Protein AF-B9V5F6-F1 (afdb_monomer)

Foldseek 3Di:
DPPPLPQAVVLCVVLVVLCCVLAVVFWDDKDWDDQSVPVHDDQQDETEIETEGQDADDPVSQVSSQVVLVVQADHRPPDPRHHWYWYWYAYPVQPVVHDPPRDTSHIDTPPPD

Nearest PDB structures (foldseek):
  7uy4-assembly2_B  TM=9.824E-01  e=3.460E-13  Escherichia coli
  5lpa-assembly1_A  TM=9.634E-01  e=4.809E-11  Salmonella enterica subsp. enterica serovar Typhimurium
  5luh-assembly1_A  TM=9.417E-01  e=3.697E-11  Salmonella enterica subsp. enterica serovar Typhimurium
  5g4a-assembly2_B  TM=9.675E-01  e=1.208E-10  Salmonella enterica
  6xxq-assembly2_B  TM=9.419E-01  e=1.473E-07  Enterococcus faecalis

Secondary structure (DSSP, 8-state):
--SSSHHHHHHHHHHHHHHHHHHTTTEEEEEEEGGGTTT---TT--EEEEEEESSPPPHHHHHHHHHHHHTS---TTT-SS---EEEEEEEHHHHSS--SSPPPSEEE-TT--

pLDDT: mean 87.76, std 14.42, range [36.09, 98.31]

InterPro domains:
  IPR041633 Polymerase beta, nucleotidyltransferase [PF18765] (26-76)
  IPR043519 Nucleotidyltransferase superfamily [G3DSA:3.30.460.10] (5-102)
  IPR043519 Nucleotidyltransferase superfamily [SSF81301] (15-102)

Structure (mmCIF, N/CA/C/O backbone):
data_AF-B9V5F6-F1
#
_entry.id   AF-B9V5F6-F1
#
loop_
_atom_site.group_PDB
_atom_site.id
_atom_site.type_symbol
_atom_site.label_atom_id
_atom_site.label_alt_id
_atom_site.label_comp_id
_atom_site.label_asym_id
_atom_site.label_entity_id
_atom_site.label_seq_id
_atom_site.pdbx_PDB_ins_code
_atom_site.Cartn_x
_atom_site.Cartn_y
_atom_site.Cartn_z
_atom_site.occupancy
_atom_site.B_iso_or_equiv
_atom_site.auth_seq_id
_atom_site.auth_comp_id
_atom_site.auth_asym_id
_atom_site.auth_atom_id
_atom_site.pdbx_PDB_model_num
ATOM 1 N N . MET A 1 1 ? -0.534 -14.773 -23.521 1.00 36.44 1 MET A N 1
ATOM 2 C CA . MET A 1 1 ? -0.099 -13.382 -23.250 1.00 36.44 1 MET A CA 1
ATOM 3 C C . MET A 1 1 ? 0.085 -13.148 -21.739 1.00 36.44 1 MET A C 1
ATOM 5 O O . MET A 1 1 ? -0.483 -12.215 -21.201 1.00 36.44 1 MET A O 1
ATOM 9 N N . SER A 1 2 ? 0.861 -13.990 -21.035 1.00 38.34 2 SER A N 1
ATOM 10 C CA . SER A 1 2 ? 0.852 -14.052 -19.551 1.00 38.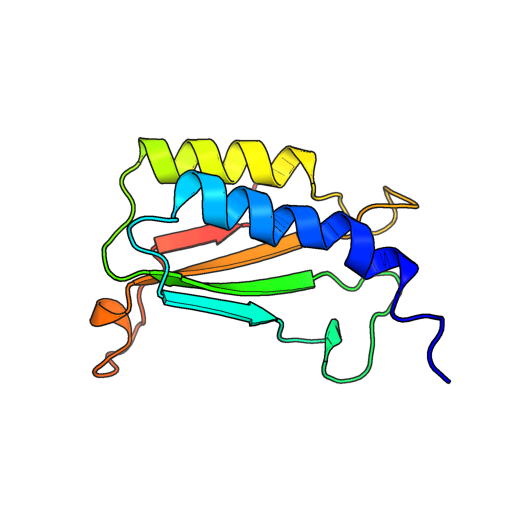34 2 SER A CA 1
ATOM 11 C C . SER A 1 2 ? 2.213 -13.812 -18.877 1.00 38.34 2 SER A C 1
ATOM 13 O O . SER A 1 2 ? 2.298 -13.861 -17.655 1.00 38.34 2 SER A O 1
ATOM 15 N N . ASN A 1 3 ? 3.290 -13.562 -19.630 1.00 36.09 3 ASN A N 1
ATOM 16 C CA . ASN A 1 3 ? 4.647 -13.609 -19.062 1.00 36.09 3 ASN A CA 1
ATOM 17 C C . ASN A 1 3 ? 5.220 -12.259 -18.609 1.00 36.09 3 ASN A C 1
ATOM 19 O O . ASN A 1 3 ? 6.179 -12.250 -17.847 1.00 36.09 3 ASN A O 1
ATOM 23 N N . SER A 1 4 ? 4.654 -11.126 -19.027 1.00 44.00 4 SER A N 1
ATOM 24 C CA . SER A 1 4 ? 5.181 -9.788 -18.700 1.00 44.00 4 SER A CA 1
ATOM 25 C C . SER A 1 4 ? 4.661 -9.216 -17.376 1.00 44.00 4 SER A C 1
ATOM 27 O O . SER A 1 4 ? 5.266 -8.298 -16.832 1.00 44.00 4 SER A O 1
ATOM 29 N N . ILE A 1 5 ? 3.585 -9.784 -16.822 1.00 49.47 5 ILE A N 1
ATOM 30 C CA . ILE A 1 5 ? 3.043 -9.409 -15.505 1.00 49.47 5 ILE A CA 1
ATOM 31 C C . ILE A 1 5 ? 3.950 -9.936 -14.371 1.00 49.47 5 ILE A C 1
ATOM 33 O O . ILE A 1 5 ? 4.018 -9.358 -13.291 1.00 49.47 5 ILE A O 1
ATOM 37 N N . HIS A 1 6 ? 4.701 -11.017 -14.607 1.00 52.84 6 HIS A N 1
ATOM 38 C CA . HIS A 1 6 ? 5.265 -11.824 -13.523 1.00 52.84 6 HIS A CA 1
ATOM 39 C C . HIS A 1 6 ? 6.586 -11.334 -12.915 1.00 52.84 6 HIS A C 1
ATOM 41 O O . HIS A 1 6 ? 6.812 -11.586 -11.732 1.00 52.84 6 HIS A O 1
ATOM 47 N N . THR A 1 7 ? 7.467 -10.656 -13.652 1.00 51.94 7 THR A N 1
ATOM 48 C CA . THR A 1 7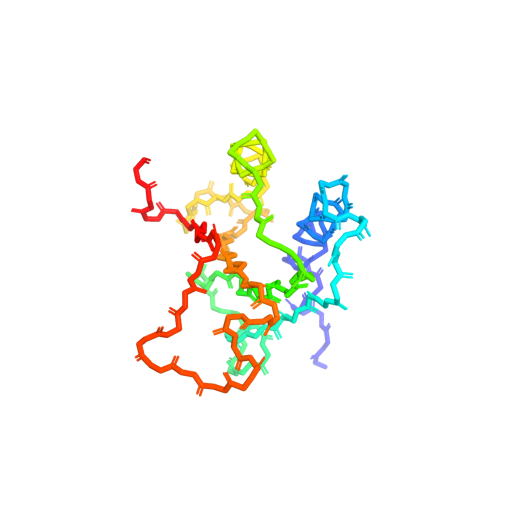 ? 8.820 -10.336 -13.147 1.00 51.94 7 THR A CA 1
ATOM 49 C C . THR A 1 7 ? 8.886 -9.072 -12.293 1.00 51.94 7 THR A C 1
ATOM 51 O O . THR A 1 7 ? 9.650 -9.049 -11.335 1.00 51.94 7 THR A O 1
ATOM 54 N N . GLY A 1 8 ? 8.061 -8.055 -12.571 1.00 53.81 8 GLY A N 1
ATOM 55 C CA . GLY A 1 8 ? 7.991 -6.841 -11.741 1.00 53.81 8 GLY A CA 1
ATOM 56 C C . GLY A 1 8 ? 7.189 -7.039 -10.449 1.00 53.81 8 GLY A C 1
ATOM 57 O O . GLY A 1 8 ? 7.630 -6.645 -9.374 1.00 53.81 8 GLY A O 1
ATOM 58 N N . LEU A 1 9 ? 6.041 -7.727 -10.526 1.00 59.66 9 LEU A N 1
ATOM 59 C CA . LEU A 1 9 ? 5.173 -7.943 -9.360 1.00 59.66 9 LEU A CA 1
ATOM 60 C C . LEU A 1 9 ? 5.797 -8.844 -8.290 1.00 59.66 9 LEU A C 1
ATOM 62 O O . LEU A 1 9 ? 5.518 -8.673 -7.106 1.00 59.66 9 LEU A O 1
ATOM 66 N N . SER A 1 10 ? 6.619 -9.823 -8.676 1.00 61.97 10 SER A N 1
ATOM 67 C CA . SER A 1 10 ? 7.044 -10.884 -7.756 1.00 61.97 10 SER A CA 1
ATOM 68 C C . SER A 1 10 ? 7.952 -10.399 -6.622 1.00 61.97 10 SER A C 1
ATOM 70 O O . SER A 1 10 ? 7.907 -10.988 -5.543 1.00 61.97 10 SER A O 1
ATOM 72 N N . ARG A 1 11 ? 8.705 -9.301 -6.797 1.00 60.00 11 ARG A N 1
ATOM 73 C CA . ARG A 1 11 ? 9.436 -8.663 -5.686 1.00 60.00 11 ARG A CA 1
ATOM 74 C C . ARG A 1 11 ? 8.615 -7.626 -4.928 1.00 60.00 11 ARG A C 1
ATOM 76 O O . ARG A 1 11 ? 8.749 -7.572 -3.716 1.00 60.00 11 ARG A O 1
ATOM 83 N N . GLN A 1 12 ? 7.695 -6.898 -5.558 1.00 65.00 12 GLN A N 1
ATOM 84 C CA . GLN A 1 12 ? 6.784 -6.003 -4.823 1.00 65.00 12 GLN A CA 1
ATOM 85 C C . GLN A 1 12 ? 5.678 -6.740 -4.049 1.00 65.00 12 GLN A C 1
ATOM 87 O O . GLN A 1 12 ? 5.046 -6.148 -3.178 1.00 65.00 12 GLN A O 1
ATOM 92 N N . LEU A 1 13 ? 5.534 -8.063 -4.208 1.00 71.25 13 LEU A N 1
ATOM 93 C CA . LEU A 1 13 ? 4.877 -8.903 -3.194 1.00 71.25 13 LEU A CA 1
ATOM 94 C C . LEU A 1 13 ? 5.515 -8.752 -1.800 1.00 71.25 13 LEU A C 1
ATOM 96 O O . LEU A 1 13 ? 4.823 -8.949 -0.804 1.00 71.25 13 LEU A O 1
ATOM 100 N N . GLN A 1 14 ? 6.784 -8.336 -1.703 1.00 83.50 14 GLN A N 1
ATOM 101 C CA . GLN A 1 14 ? 7.404 -7.984 -0.424 1.00 83.50 14 GLN A CA 1
ATOM 102 C C . GLN A 1 14 ? 6.676 -6.829 0.271 1.00 83.50 14 GLN A C 1
ATOM 104 O O . GLN A 1 14 ? 6.612 -6.829 1.497 1.00 83.50 14 GLN A O 1
ATOM 109 N N . ALA A 1 15 ? 6.051 -5.899 -0.465 1.00 91.56 15 ALA A N 1
ATOM 110 C CA . ALA A 1 15 ? 5.264 -4.818 0.131 1.00 91.56 15 ALA A CA 1
ATOM 111 C C . ALA A 1 15 ? 4.099 -5.367 0.955 1.00 91.56 15 ALA A C 1
ATOM 113 O O . ALA A 1 15 ? 3.872 -4.920 2.076 1.00 91.56 15 ALA A O 1
ATOM 114 N N . ARG A 1 16 ? 3.423 -6.413 0.464 1.00 93.25 16 ARG A N 1
ATOM 115 C CA . ARG A 1 16 ? 2.390 -7.125 1.230 1.00 93.25 16 ARG A CA 1
ATOM 116 C C . ARG A 1 16 ? 2.952 -7.680 2.537 1.00 93.25 16 ARG A C 1
ATOM 118 O O . ARG A 1 16 ? 2.281 -7.611 3.563 1.00 93.25 16 ARG A O 1
ATOM 125 N N . ASP A 1 17 ? 4.151 -8.250 2.504 1.00 93.75 17 ASP A N 1
ATOM 126 C CA . ASP A 1 17 ? 4.764 -8.868 3.679 1.00 93.75 17 ASP A CA 1
ATOM 127 C C . ASP A 1 17 ? 5.252 -7.810 4.685 1.00 93.75 17 ASP A C 1
ATOM 129 O O . ASP A 1 17 ? 5.072 -7.998 5.887 1.00 93.75 17 ASP A O 1
ATOM 133 N N . VAL A 1 18 ? 5.768 -6.666 4.214 1.00 95.69 18 VAL A N 1
ATOM 134 C CA . VAL A 1 18 ? 6.053 -5.482 5.046 1.00 95.69 18 VAL A CA 1
ATOM 135 C C . VAL A 1 18 ? 4.771 -4.962 5.700 1.00 95.69 18 VAL A C 1
ATOM 137 O O . VAL A 1 18 ? 4.718 -4.834 6.921 1.00 95.69 18 VAL A O 1
ATOM 140 N N . ILE A 1 19 ? 3.710 -4.741 4.917 1.00 96.88 19 ILE A N 1
ATOM 141 C CA . ILE A 1 19 ? 2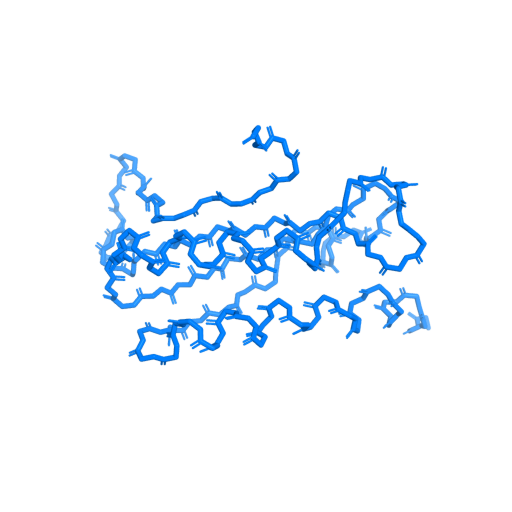.407 -4.280 5.418 1.00 96.88 19 ILE A CA 1
ATOM 142 C C . ILE A 1 19 ? 1.883 -5.235 6.492 1.00 96.88 19 ILE A C 1
ATOM 144 O O . ILE A 1 19 ? 1.503 -4.800 7.574 1.00 96.88 19 ILE A O 1
ATOM 148 N N . LYS A 1 20 ? 1.895 -6.546 6.228 1.00 96.00 20 LYS A N 1
ATOM 149 C CA . LYS A 1 20 ? 1.441 -7.551 7.195 1.00 96.00 20 LYS A CA 1
ATOM 150 C C . LYS A 1 20 ? 2.286 -7.553 8.463 1.00 96.00 20 LYS A C 1
ATOM 152 O O . LYS A 1 20 ? 1.719 -7.649 9.541 1.00 96.00 20 LYS A O 1
ATOM 157 N N . ARG A 1 21 ? 3.611 -7.432 8.359 1.00 96.19 21 ARG A N 1
ATOM 158 C CA . ARG A 1 21 ? 4.503 -7.418 9.528 1.00 96.19 21 ARG A CA 1
ATOM 159 C C . ARG A 1 21 ? 4.152 -6.297 10.503 1.00 96.19 21 ARG A C 1
ATOM 161 O O . ARG A 1 21 ? 4.123 -6.541 11.703 1.00 96.19 21 ARG A O 1
ATOM 168 N N . HIS A 1 22 ? 3.877 -5.102 9.986 1.00 97.00 22 HIS A N 1
ATOM 169 C CA . HIS A 1 22 ? 3.599 -3.923 10.813 1.00 97.00 22 HIS A CA 1
ATOM 170 C C . HIS A 1 22 ? 2.129 -3.787 11.206 1.00 97.00 22 HIS A C 1
ATOM 172 O O . HIS A 1 22 ? 1.833 -3.271 12.277 1.00 97.00 22 HIS A O 1
ATOM 178 N N . LEU A 1 23 ? 1.201 -4.240 10.357 1.00 97.12 23 LEU A N 1
ATOM 179 C CA . LEU A 1 23 ? -0.230 -3.947 10.499 1.00 97.12 23 LEU A CA 1
ATOM 180 C C . LEU A 1 23 ? -1.101 -5.183 10.752 1.00 97.12 23 LEU A C 1
ATOM 182 O O . LEU A 1 23 ? -2.319 -5.050 10.760 1.00 97.12 23 LEU A O 1
ATOM 186 N N . ALA A 1 24 ? -0.537 -6.381 10.956 1.00 93.50 24 ALA A N 1
ATOM 187 C CA . ALA A 1 24 ? -1.301 -7.636 11.059 1.00 93.50 24 ALA A CA 1
ATOM 188 C C . ALA A 1 24 ? -2.520 -7.572 11.995 1.00 93.50 24 ALA A C 1
ATOM 190 O O . ALA A 1 24 ? -3.553 -8.157 11.681 1.00 93.50 24 ALA A O 1
ATOM 191 N N . SER A 1 25 ? -2.409 -6.879 13.130 1.00 94.44 25 SER A N 1
ATOM 192 C CA . SER A 1 25 ? -3.477 -6.790 14.132 1.00 94.44 25 SER A CA 1
ATOM 193 C C . SER A 1 25 ? -4.649 -5.895 13.718 1.00 94.44 25 SER A C 1
ATOM 195 O O . SER A 1 25 ? -5.746 -6.062 14.245 1.00 94.44 25 SER A O 1
ATOM 197 N N . THR A 1 26 ? -4.443 -4.958 12.790 1.00 96.56 26 THR A N 1
ATOM 198 C CA . THR A 1 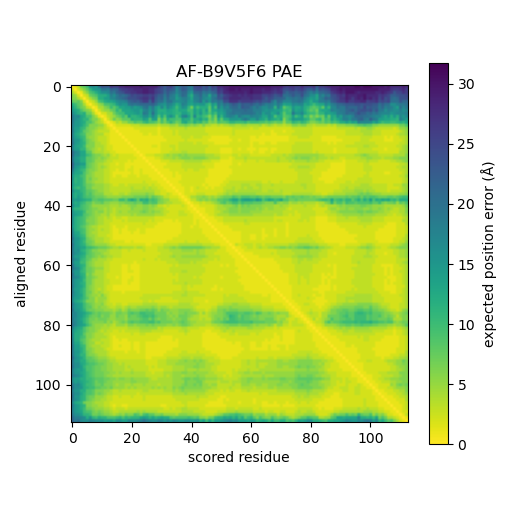26 ? -5.456 -3.977 12.367 1.00 96.56 26 THR A CA 1
ATOM 199 C C . THR A 1 26 ? -5.792 -4.064 10.880 1.00 96.56 26 THR A C 1
ATOM 201 O O . THR A 1 26 ? -6.777 -3.469 10.447 1.00 96.56 26 THR A O 1
ATOM 204 N N . LEU A 1 27 ? -5.014 -4.799 10.085 1.00 97.88 27 LEU A N 1
ATOM 205 C CA . LEU A 1 27 ? -5.164 -4.905 8.638 1.00 97.88 27 LEU A CA 1
ATOM 206 C C . LEU A 1 27 ? -6.508 -5.537 8.253 1.00 97.88 27 LEU A C 1
ATOM 208 O O . LEU A 1 27 ? -6.794 -6.684 8.590 1.00 97.88 27 LEU A O 1
ATOM 212 N N . LYS A 1 28 ? -7.306 -4.804 7.474 1.00 97.75 28 LYS A N 1
ATOM 213 C CA . LYS A 1 28 ? -8.562 -5.290 6.884 1.00 97.75 28 LYS A CA 1
ATOM 214 C C . LYS A 1 28 ? -8.362 -5.770 5.458 1.00 97.75 28 LYS A C 1
ATOM 216 O O . LYS A 1 28 ? -8.861 -6.829 5.094 1.00 97.75 28 LYS A O 1
ATOM 221 N N . ALA A 1 29 ? -7.650 -4.988 4.649 1.00 97.19 29 ALA A N 1
ATOM 222 C CA . ALA A 1 29 ? -7.468 -5.289 3.237 1.00 97.19 29 ALA A CA 1
ATOM 223 C C . ALA A 1 29 ? -6.228 -4.608 2.650 1.00 97.19 29 ALA A C 1
ATOM 225 O O . ALA A 1 29 ? -5.783 -3.565 3.132 1.00 97.19 29 ALA A O 1
ATOM 226 N N . ILE A 1 30 ? -5.716 -5.201 1.571 1.00 96.75 30 ILE A N 1
ATOM 227 C CA . ILE A 1 30 ? -4.727 -4.609 0.667 1.00 96.75 30 ILE A CA 1
ATOM 228 C C . ILE A 1 30 ? -5.297 -4.763 -0.740 1.00 96.75 30 ILE A C 1
ATOM 230 O O . ILE A 1 30 ? -5.549 -5.889 -1.172 1.00 96.75 30 ILE A O 1
ATOM 234 N N . HIS A 1 31 ? -5.494 -3.655 -1.443 1.00 94.94 31 HIS A N 1
ATOM 235 C CA . HIS A 1 31 ? -5.977 -3.639 -2.818 1.00 94.94 31 HIS A CA 1
ATOM 236 C C . HIS A 1 31 ? -4.866 -3.155 -3.743 1.00 94.94 31 HIS A C 1
ATOM 238 O O . HIS A 1 31 ? -4.308 -2.083 -3.522 1.00 94.94 31 HIS A O 1
ATOM 244 N N . LEU A 1 32 ? -4.570 -3.945 -4.775 1.00 93.62 32 LEU A N 1
ATOM 245 C CA . LEU A 1 32 ? -3.794 -3.491 -5.925 1.00 93.62 32 LEU A CA 1
ATOM 246 C C . LEU A 1 32 ? -4.737 -2.727 -6.855 1.00 93.62 32 LEU A C 1
ATOM 248 O O . LEU A 1 32 ? -5.799 -3.251 -7.197 1.00 93.62 32 LEU A O 1
ATOM 252 N N . TYR A 1 33 ? -4.354 -1.519 -7.255 1.00 92.56 33 TYR A N 1
ATOM 253 C CA . TYR A 1 33 ? -5.124 -0.719 -8.202 1.00 92.56 33 TYR A CA 1
ATOM 254 C C . TYR A 1 33 ? -4.218 -0.059 -9.250 1.00 92.56 33 TYR A C 1
ATOM 256 O O . TYR A 1 33 ? -3.068 -0.460 -9.423 1.00 92.56 33 TYR A O 1
ATOM 264 N N . GLY A 1 34 ? -4.782 0.871 -10.021 1.00 92.81 34 GLY A N 1
ATOM 265 C CA . GLY A 1 34 ? -4.038 1.665 -10.991 1.00 92.81 34 GLY A CA 1
ATOM 266 C C . GLY A 1 34 ? -3.519 0.867 -12.185 1.00 92.81 34 GLY A C 1
ATOM 267 O O . GLY A 1 34 ? -4.131 -0.113 -12.626 1.00 92.81 34 GLY A O 1
ATOM 268 N N . SER A 1 35 ? -2.388 1.310 -12.739 1.00 90.94 35 SER A N 1
ATOM 269 C CA . SER A 1 35 ? -1.934 0.857 -14.064 1.00 90.94 35 SER A CA 1
ATOM 270 C C . SER A 1 35 ? -1.573 -0.633 -14.125 1.00 90.94 35 SER A C 1
ATOM 272 O O . SER A 1 35 ? -1.611 -1.256 -15.186 1.00 90.94 35 SER A O 1
ATOM 274 N N . ALA A 1 36 ? -1.277 -1.238 -12.972 1.00 88.50 36 ALA A N 1
ATOM 275 C CA . ALA A 1 36 ? -1.012 -2.667 -12.852 1.00 88.50 36 ALA A CA 1
ATOM 276 C C . ALA A 1 36 ? -2.215 -3.539 -13.247 1.00 88.50 36 ALA A C 1
ATOM 278 O O . ALA A 1 36 ? -2.025 -4.645 -13.757 1.00 88.50 36 ALA A O 1
ATOM 279 N N . ILE A 1 37 ? -3.434 -3.044 -13.009 1.00 88.75 37 ILE A N 1
ATOM 280 C CA . ILE A 1 37 ? -4.687 -3.746 -13.312 1.00 88.75 37 ILE A CA 1
ATOM 281 C C . ILE A 1 37 ? -5.451 -3.120 -14.483 1.00 88.75 37 ILE A C 1
ATOM 283 O O . ILE A 1 37 ? -6.262 -3.807 -15.098 1.00 88.75 37 ILE A O 1
ATOM 287 N N . ASP A 1 38 ? -5.177 -1.854 -14.810 1.00 83.75 38 ASP A N 1
ATOM 288 C CA . ASP A 1 38 ? -5.856 -1.104 -15.866 1.00 83.75 38 ASP A CA 1
ATOM 289 C C . ASP A 1 38 ? -4.849 -0.497 -16.859 1.00 83.75 38 ASP A C 1
ATOM 291 O O . ASP A 1 38 ? -4.077 0.403 -16.539 1.00 83.75 38 ASP A O 1
ATOM 295 N N . GLY A 1 39 ? -4.808 -1.023 -18.085 1.00 81.50 39 GLY A N 1
ATOM 296 C CA . GLY A 1 39 ? -3.908 -0.543 -19.147 1.00 81.50 39 GLY A CA 1
ATOM 297 C C . GLY A 1 39 ? -2.474 -1.099 -19.127 1.00 81.50 39 GLY A C 1
ATOM 298 O O . GLY A 1 39 ? -1.762 -0.952 -20.123 1.00 81.50 39 GLY A O 1
ATOM 299 N N . GLY A 1 40 ? -2.075 -1.797 -18.061 1.00 85.00 40 GLY A N 1
ATOM 300 C CA . GLY A 1 40 ? -0.805 -2.517 -17.948 1.00 85.00 40 GLY A CA 1
ATOM 301 C C . GLY A 1 40 ? 0.392 -1.649 -17.538 1.00 85.00 40 GLY A C 1
ATOM 302 O O . GLY A 1 40 ? 0.458 -0.448 -17.802 1.00 85.00 40 GLY A O 1
ATOM 303 N N . LEU A 1 41 ? 1.387 -2.290 -16.917 1.00 87.00 41 LEU A N 1
ATOM 304 C CA . LEU A 1 41 ? 2.590 -1.622 -16.411 1.00 87.00 41 LEU A CA 1
ATOM 305 C C . LEU A 1 41 ? 3.490 -1.108 -17.542 1.00 87.00 41 LEU A C 1
ATOM 307 O O . LEU A 1 41 ? 4.073 -1.887 -18.301 1.00 87.00 41 LEU A O 1
ATOM 311 N N . LYS A 1 42 ? 3.670 0.213 -17.598 1.00 88.25 42 LYS A N 1
ATOM 312 C CA . LYS A 1 42 ? 4.613 0.911 -18.485 1.00 88.25 42 LYS A CA 1
ATOM 313 C C . LYS A 1 42 ? 5.989 1.047 -17.813 1.00 88.25 42 LYS A C 1
ATOM 315 O O . LYS A 1 42 ? 6.121 0.752 -16.623 1.00 88.25 42 LYS A O 1
ATOM 320 N N . PRO A 1 43 ? 7.045 1.482 -18.528 1.00 84.81 43 PRO A N 1
ATOM 321 C CA . PRO A 1 43 ? 8.383 1.618 -17.939 1.00 84.81 43 PRO A CA 1
ATOM 322 C C . PRO A 1 43 ? 8.437 2.512 -16.692 1.00 84.81 43 PRO A C 1
ATOM 324 O O . PRO A 1 43 ? 9.118 2.167 -15.736 1.00 84.81 43 PRO A O 1
ATOM 327 N N . TYR A 1 44 ? 7.657 3.594 -16.677 1.00 87.44 44 TYR A N 1
ATOM 328 C CA . TYR A 1 44 ? 7.588 4.550 -15.566 1.00 87.44 44 TYR A CA 1
ATOM 329 C C . TYR A 1 44 ? 6.435 4.283 -14.588 1.00 87.44 44 TYR A C 1
ATOM 331 O O . TYR A 1 44 ? 6.229 5.078 -13.681 1.00 87.44 44 TYR A O 1
ATOM 339 N N . SER A 1 45 ? 5.671 3.202 -14.783 1.00 89.44 45 SER A N 1
ATOM 340 C CA . SER A 1 45 ? 4.585 2.839 -13.869 1.00 89.44 45 SER A CA 1
ATOM 341 C C . SER A 1 45 ? 5.129 2.396 -12.516 1.00 89.44 45 SER A C 1
ATOM 343 O O . SER A 1 45 ? 6.018 1.534 -12.444 1.00 89.44 45 SER A O 1
ATOM 345 N N . ASP A 1 46 ? 4.512 2.938 -11.483 1.00 92.38 46 ASP A N 1
ATOM 346 C CA . ASP A 1 46 ? 4.530 2.488 -10.104 1.00 92.38 46 ASP A CA 1
ATOM 347 C C . ASP A 1 46 ? 3.612 1.276 -9.875 1.00 92.38 46 ASP A C 1
ATOM 349 O O . ASP A 1 46 ? 2.952 0.760 -10.786 1.00 92.38 46 ASP A O 1
ATOM 353 N N . ILE A 1 47 ? 3.644 0.772 -8.641 1.00 92.31 47 ILE A N 1
ATOM 354 C CA . ILE A 1 47 ? 2.664 -0.168 -8.104 1.00 92.31 47 ILE A CA 1
ATOM 355 C C . ILE A 1 47 ? 1.836 0.537 -7.040 1.00 92.31 47 ILE A C 1
ATOM 357 O O . ILE A 1 47 ? 2.364 0.898 -5.989 1.00 92.31 47 ILE A O 1
ATOM 361 N N . ASP A 1 48 ? 0.534 0.632 -7.296 1.00 94.31 48 ASP A N 1
ATOM 362 C CA . ASP A 1 48 ? -0.420 1.328 -6.441 1.00 94.31 48 ASP A CA 1
ATOM 363 C C . ASP A 1 48 ? -1.098 0.376 -5.451 1.00 94.31 48 ASP A C 1
ATOM 365 O O . ASP A 1 48 ? -1.828 -0.548 -5.838 1.00 94.31 48 ASP A O 1
ATOM 369 N N . LEU A 1 49 ? -0.896 0.611 -4.153 1.00 96.06 49 LEU A N 1
ATOM 370 C CA . LEU A 1 49 ? -1.524 -0.153 -3.078 1.00 96.06 49 LEU A CA 1
ATOM 371 C C . LEU A 1 49 ? -2.405 0.729 -2.194 1.00 96.06 49 LEU A C 1
ATOM 373 O O . LEU A 1 49 ? -1.949 1.704 -1.598 1.00 96.06 49 LEU A O 1
ATOM 377 N N . LEU A 1 50 ? -3.665 0.325 -2.033 1.00 97.19 50 LEU A N 1
ATOM 378 C CA . LEU A 1 50 ? -4.566 0.874 -1.024 1.00 97.19 50 LEU A CA 1
ATOM 379 C C . LEU A 1 50 ? -4.685 -0.108 0.140 1.00 97.19 50 LEU A C 1
ATOM 381 O O . LEU A 1 50 ? -5.180 -1.228 -0.013 1.00 97.19 50 LEU A O 1
ATOM 385 N N . VAL A 1 51 ? -4.264 0.329 1.320 1.00 98.12 51 VAL A N 1
ATOM 386 C CA . VAL A 1 51 ? -4.306 -0.447 2.558 1.00 98.12 51 VAL A CA 1
ATOM 387 C C . VAL A 1 51 ? -5.406 0.099 3.458 1.00 98.12 51 VAL A C 1
ATOM 389 O O . VAL A 1 51 ? -5.452 1.291 3.756 1.00 98.12 51 VAL A O 1
ATOM 392 N N . THR A 1 52 ? -6.283 -0.782 3.929 1.00 98.19 52 THR A N 1
ATOM 393 C CA . THR A 1 52 ? -7.336 -0.430 4.887 1.00 98.19 52 THR A CA 1
ATOM 394 C C . THR A 1 52 ? -7.048 -1.081 6.231 1.00 98.19 52 THR A C 1
ATOM 396 O O . THR A 1 52 ? -6.838 -2.294 6.297 1.00 98.19 52 THR A O 1
ATOM 399 N N . VAL A 1 53 ? -7.071 -0.287 7.301 1.00 98.31 53 VAL A N 1
ATOM 400 C CA . VAL A 1 53 ? -6.877 -0.732 8.691 1.00 98.31 53 VAL A CA 1
ATOM 401 C C . VAL A 1 53 ? -8.099 -0.420 9.557 1.00 98.31 53 VAL A C 1
ATOM 403 O O . VAL A 1 53 ? -8.903 0.442 9.217 1.00 98.31 53 VAL A O 1
ATOM 406 N N . ASP A 1 54 ? -8.262 -1.121 10.675 1.00 97.12 54 ASP A N 1
ATOM 407 C CA . ASP A 1 54 ? -9.382 -0.920 11.611 1.00 97.12 54 ASP A CA 1
ATOM 408 C C . ASP A 1 54 ? -9.200 0.289 12.535 1.00 97.12 54 ASP A C 1
ATOM 410 O O . ASP A 1 54 ? -10.162 0.816 13.084 1.00 97.12 54 ASP A O 1
ATOM 414 N N . ALA A 1 55 ? -7.954 0.717 12.728 1.00 92.06 55 ALA A N 1
ATOM 415 C CA . ALA A 1 55 ? -7.587 1.774 13.658 1.00 92.06 55 ALA A CA 1
ATOM 416 C C . ALA A 1 55 ? -6.498 2.666 13.062 1.00 92.06 55 ALA A C 1
ATOM 418 O O . ALA A 1 55 ? -5.751 2.250 12.176 1.00 92.06 55 ALA A O 1
ATOM 419 N N . ARG A 1 56 ? -6.409 3.896 13.574 1.00 93.94 56 ARG A N 1
ATOM 420 C CA . ARG A 1 56 ? -5.356 4.848 13.206 1.00 93.94 56 ARG A CA 1
ATOM 421 C C . ARG A 1 56 ? -3.975 4.289 13.537 1.00 93.94 56 ARG A C 1
ATOM 423 O O . ARG A 1 56 ? -3.821 3.549 14.508 1.00 93.94 56 ARG A O 1
ATOM 430 N N . LEU A 1 57 ? -2.983 4.672 12.738 1.00 95.25 57 LEU A N 1
ATOM 431 C CA . LEU A 1 57 ? -1.600 4.265 12.972 1.00 95.25 57 LEU A CA 1
ATOM 432 C C . LEU A 1 57 ? -0.969 5.150 14.043 1.00 95.25 57 LEU A C 1
ATOM 434 O O . LEU A 1 57 ? -1.115 6.373 14.005 1.00 95.25 57 LEU A O 1
ATOM 438 N N . ASP A 1 58 ? -0.231 4.541 14.966 1.00 95.31 58 ASP A N 1
ATOM 439 C CA . ASP A 1 58 ? 0.688 5.294 15.810 1.00 95.31 58 ASP A CA 1
ATOM 440 C C . ASP A 1 58 ? 1.926 5.739 15.006 1.00 95.31 58 ASP A C 1
ATOM 442 O O . ASP A 1 58 ? 2.262 5.182 13.955 1.00 95.31 58 ASP A O 1
ATOM 446 N N . GLU A 1 59 ? 2.608 6.772 15.500 1.00 96.25 59 GLU A N 1
ATOM 447 C CA . GLU A 1 59 ? 3.753 7.373 14.809 1.00 96.25 59 GLU A CA 1
ATOM 448 C C . GLU A 1 59 ? 4.955 6.428 14.674 1.00 96.25 59 GLU A C 1
ATOM 450 O O . GLU A 1 59 ? 5.696 6.517 13.692 1.00 96.25 59 GLU A O 1
ATOM 455 N N . ALA A 1 60 ? 5.157 5.502 15.617 1.00 96.75 60 ALA A N 1
ATOM 456 C CA . ALA A 1 60 ? 6.262 4.550 15.540 1.00 96.75 60 ALA A CA 1
ATOM 457 C C . ALA A 1 60 ? 6.026 3.554 14.397 1.00 96.75 60 ALA A C 1
ATOM 459 O O . ALA A 1 60 ? 6.896 3.378 13.545 1.00 96.75 60 ALA A O 1
ATOM 460 N N . THR A 1 61 ? 4.818 2.996 14.315 1.00 96.56 61 THR A N 1
ATOM 461 C CA . THR A 1 61 ? 4.373 2.122 13.225 1.00 96.56 61 THR A CA 1
ATOM 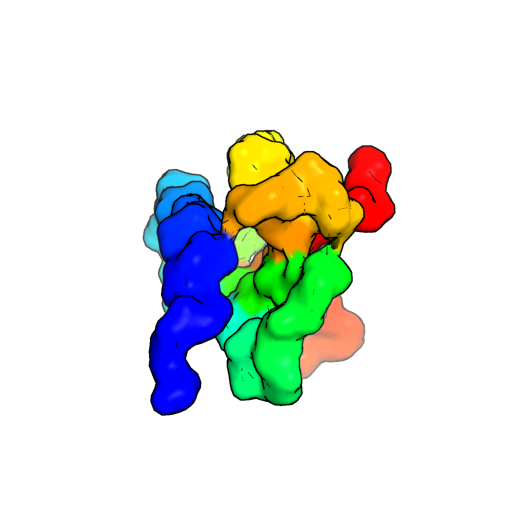462 C C . THR A 1 61 ? 4.432 2.840 11.877 1.00 96.56 61 THR A C 1
ATOM 464 O O . THR A 1 61 ? 4.974 2.294 10.914 1.00 96.56 61 THR A O 1
ATOM 467 N N . ARG A 1 62 ? 3.944 4.090 11.800 1.00 96.31 62 ARG A N 1
ATOM 468 C CA . ARG A 1 62 ? 4.018 4.935 10.593 1.00 96.31 62 ARG A CA 1
ATOM 469 C C . ARG A 1 62 ? 5.464 5.078 10.106 1.00 96.31 62 ARG A C 1
ATOM 471 O O . ARG A 1 62 ? 5.745 4.843 8.931 1.00 96.31 62 ARG A O 1
ATOM 478 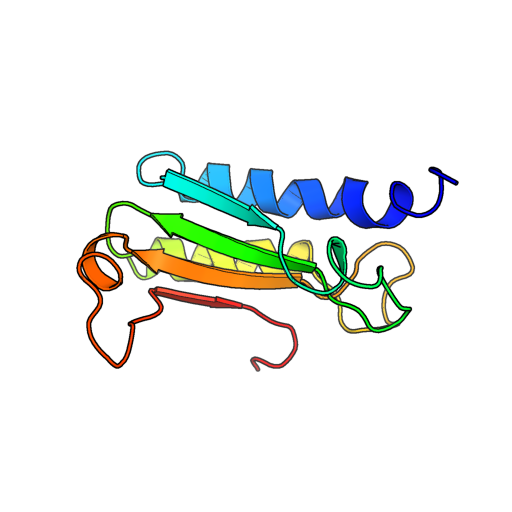N N . ARG A 1 63 ? 6.386 5.426 11.008 1.00 95.94 63 ARG A N 1
ATOM 479 C CA . ARG A 1 63 ? 7.807 5.609 10.692 1.00 95.94 63 ARG A CA 1
ATOM 480 C C . ARG A 1 63 ? 8.476 4.306 10.258 1.00 95.94 63 ARG A C 1
ATOM 482 O O . ARG A 1 63 ? 9.186 4.302 9.257 1.00 95.94 63 ARG A O 1
ATOM 489 N N . SER A 1 64 ? 8.258 3.212 10.986 1.00 96.75 64 SER A N 1
ATOM 490 C CA . SER A 1 64 ? 8.827 1.902 10.648 1.00 96.75 64 SER A CA 1
ATOM 491 C C . SER A 1 64 ? 8.336 1.392 9.294 1.00 96.75 64 SER A C 1
ATOM 493 O O . SER A 1 64 ? 9.135 0.869 8.522 1.00 96.75 64 SER A O 1
ATOM 495 N N . LEU A 1 65 ? 7.059 1.613 8.963 1.00 96.31 65 LEU A N 1
ATOM 496 C CA . LEU A 1 65 ? 6.517 1.314 7.637 1.00 96.31 65 LEU A CA 1
ATOM 497 C C . LEU A 1 65 ? 7.215 2.103 6.531 1.00 96.31 65 LEU A C 1
ATOM 499 O O . LEU A 1 65 ? 7.635 1.504 5.548 1.00 96.31 65 LEU A O 1
ATOM 503 N N . MET A 1 66 ? 7.360 3.424 6.691 1.00 95.12 66 MET A N 1
ATOM 504 C CA . MET A 1 66 ? 8.044 4.255 5.693 1.00 95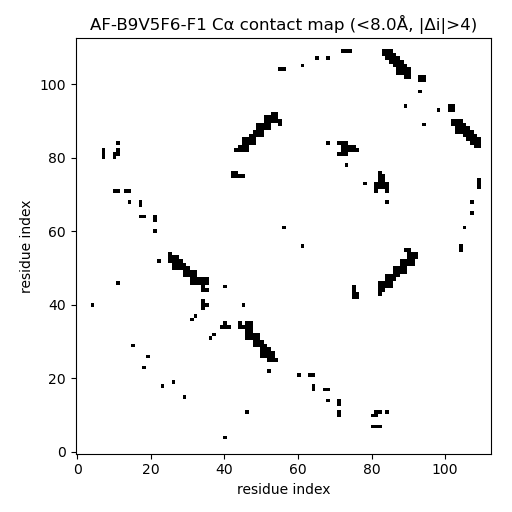.12 66 MET A CA 1
ATOM 505 C C . MET A 1 66 ? 9.480 3.785 5.451 1.00 95.12 66 MET A C 1
ATOM 507 O O . MET A 1 66 ? 9.889 3.638 4.303 1.00 95.12 66 MET A O 1
ATOM 511 N N . LEU A 1 67 ? 10.230 3.506 6.522 1.00 94.94 67 LEU A N 1
ATOM 512 C CA . LEU A 1 67 ? 11.612 3.032 6.418 1.00 94.94 67 LEU A CA 1
ATOM 513 C C . LEU A 1 67 ? 11.709 1.677 5.711 1.00 94.94 67 LEU A C 1
ATOM 515 O O . LEU A 1 67 ? 12.592 1.482 4.881 1.00 94.94 67 LEU A O 1
ATOM 519 N N . ASP A 1 68 ? 10.797 0.751 6.000 1.00 95.25 68 ASP A N 1
ATOM 520 C CA . ASP A 1 68 ? 10.783 -0.544 5.322 1.00 95.25 68 ASP A CA 1
ATOM 521 C C . ASP A 1 68 ? 10.354 -0.423 3.852 1.00 95.25 68 ASP A C 1
ATOM 523 O O . ASP A 1 68 ? 10.877 -1.162 3.017 1.00 95.25 68 ASP A O 1
ATOM 527 N N . PHE A 1 69 ? 9.456 0.510 3.512 1.00 94.62 69 PHE A N 1
ATOM 528 C CA . PHE A 1 69 ? 9.065 0.769 2.124 1.00 94.62 69 PHE A CA 1
ATOM 529 C C . PHE A 1 69 ? 10.210 1.323 1.274 1.00 94.62 69 PHE A C 1
ATOM 531 O O . PHE A 1 69 ? 10.361 0.883 0.135 1.00 94.62 69 PHE A O 1
ATOM 538 N N . LEU A 1 70 ? 11.075 2.176 1.834 1.00 92.38 70 LEU A N 1
ATOM 539 C CA . LEU A 1 70 ? 12.276 2.666 1.139 1.00 92.38 70 LEU A CA 1
ATOM 540 C C . LEU A 1 70 ? 13.208 1.531 0.683 1.00 92.38 70 LEU A C 1
ATOM 542 O O . LEU A 1 70 ? 13.887 1.659 -0.328 1.00 92.38 70 LEU A O 1
ATOM 546 N N . ASN A 1 71 ? 13.229 0.395 1.386 1.00 91.19 71 ASN A N 1
ATOM 547 C CA . ASN A 1 71 ? 14.080 -0.744 1.021 1.00 91.19 71 ASN A CA 1
ATOM 548 C C . ASN A 1 71 ? 13.519 -1.595 -0.132 1.00 91.19 71 ASN A C 1
ATOM 550 O O . ASN A 1 71 ? 14.218 -2.472 -0.644 1.00 91.19 71 ASN A O 1
ATOM 554 N N . ILE A 1 72 ? 12.254 -1.392 -0.504 1.00 91.19 72 ILE A N 1
ATOM 555 C CA . ILE A 1 72 ? 11.542 -2.209 -1.501 1.00 91.19 72 ILE A CA 1
ATOM 556 C C . ILE A 1 72 ? 10.897 -1.374 -2.612 1.00 91.19 72 ILE A C 1
ATOM 558 O O . ILE A 1 72 ? 10.104 -1.895 -3.400 1.00 91.19 72 ILE A O 1
ATOM 562 N N . SER A 1 73 ? 11.241 -0.093 -2.667 1.00 91.88 73 SER A N 1
ATOM 563 C CA . SER A 1 73 ? 10.825 0.860 -3.683 1.00 91.88 73 SER A CA 1
ATOM 564 C C . SER A 1 73 ? 12.063 1.468 -4.337 1.00 91.88 73 SER A C 1
ATOM 566 O O . SER A 1 73 ? 13.151 1.446 -3.762 1.00 91.88 73 SER A O 1
ATOM 568 N N . ALA A 1 74 ? 11.923 1.938 -5.570 1.00 91.06 74 ALA A N 1
ATOM 569 C CA . ALA A 1 74 ? 12.990 2.641 -6.267 1.00 91.06 74 ALA A CA 1
ATOM 570 C C . ALA A 1 74 ? 12.398 3.693 -7.207 1.00 91.06 74 ALA A C 1
ATOM 572 O O . ALA A 1 74 ? 11.337 3.435 -7.789 1.00 91.06 74 ALA A O 1
ATOM 573 N N . PRO A 1 75 ? 13.092 4.819 -7.440 1.00 88.94 75 PRO A N 1
ATOM 574 C CA . PRO A 1 75 ? 12.661 5.791 -8.427 1.00 88.94 75 PRO A CA 1
ATOM 575 C C . PRO A 1 75 ? 12.529 5.172 -9.828 1.00 88.94 75 PRO A C 1
ATOM 577 O O . PRO A 1 75 ? 13.189 4.171 -10.152 1.00 88.94 75 PRO A O 1
ATOM 580 N N . PRO A 1 76 ? 11.683 5.755 -10.697 1.00 85.69 76 PRO A N 1
ATOM 581 C CA . PRO A 1 76 ? 11.490 5.238 -12.042 1.00 85.69 76 PRO A CA 1
ATOM 582 C C . PRO A 1 76 ? 12.822 5.138 -12.794 1.00 85.69 76 PRO A C 1
ATOM 584 O O . PRO A 1 76 ? 13.611 6.078 -12.801 1.00 85.69 76 PRO A O 1
ATOM 587 N N . CYS A 1 77 ? 13.048 4.011 -13.471 1.00 81.25 77 CYS A N 1
ATOM 588 C CA . CYS A 1 77 ? 14.256 3.732 -14.259 1.00 81.25 77 CYS A CA 1
ATOM 589 C C . CYS A 1 77 ? 15.583 3.616 -13.479 1.00 81.25 77 CYS A C 1
ATOM 591 O O . CYS A 1 77 ? 16.609 3.375 -14.113 1.00 81.25 77 CYS A O 1
ATOM 593 N N . GLU A 1 78 ? 15.591 3.705 -12.145 1.00 86.00 78 GLU A N 1
ATOM 594 C CA . GLU A 1 78 ? 16.815 3.525 -11.339 1.00 86.00 78 GLU A CA 1
ATOM 595 C C . GLU A 1 78 ? 17.086 2.066 -10.951 1.00 86.00 78 GLU A C 1
ATOM 597 O O . GLU A 1 78 ? 18.194 1.708 -10.551 1.00 86.00 78 GLU A O 1
ATOM 602 N N . SER A 1 79 ? 16.097 1.187 -11.115 1.00 83.31 79 SER A N 1
ATOM 603 C CA . SER A 1 79 ? 16.240 -0.241 -10.857 1.00 83.31 79 SER A CA 1
ATOM 604 C C . SER A 1 79 ? 15.697 -1.070 -12.014 1.00 83.31 79 SER A C 1
ATOM 606 O O . SER A 1 79 ? 14.622 -0.816 -12.548 1.00 83.31 79 SER A O 1
ATOM 608 N N . SER A 1 80 ? 16.434 -2.120 -12.380 1.00 79.62 80 SER A N 1
ATOM 609 C CA . SER A 1 80 ? 15.962 -3.152 -13.312 1.00 79.62 80 SER A CA 1
ATOM 610 C C . SER A 1 80 ? 15.051 -4.185 -12.638 1.00 79.62 80 SER A C 1
ATOM 612 O O . SER A 1 80 ? 14.546 -5.093 -13.299 1.00 79.62 80 SER A O 1
ATOM 614 N N . ILE A 1 81 ? 14.870 -4.069 -11.319 1.00 82.38 81 ILE A N 1
ATOM 615 C CA . ILE A 1 81 ? 14.221 -5.066 -10.471 1.00 82.38 81 ILE A CA 1
ATOM 616 C C . ILE A 1 81 ? 13.060 -4.463 -9.672 1.00 82.38 81 ILE A C 1
ATOM 618 O O . ILE A 1 81 ? 12.021 -5.107 -9.531 1.00 82.38 81 ILE A O 1
ATOM 622 N N . LEU A 1 82 ? 13.251 -3.267 -9.116 1.00 86.94 82 LEU A N 1
ATOM 623 C CA . LEU A 1 82 ? 12.250 -2.550 -8.334 1.00 86.94 82 LEU A CA 1
ATOM 624 C C . LEU A 1 82 ? 11.553 -1.506 -9.208 1.00 86.94 82 LEU A C 1
ATOM 626 O O . LEU A 1 82 ? 12.152 -0.932 -10.114 1.00 86.94 82 LEU A O 1
ATOM 630 N N . ARG A 1 83 ? 10.276 -1.274 -8.921 1.00 90.81 83 ARG A N 1
ATOM 631 C CA . ARG A 1 83 ? 9.495 -0.157 -9.454 1.00 90.81 83 ARG A CA 1
ATOM 632 C C . ARG A 1 83 ? 9.203 0.814 -8.315 1.00 90.81 83 ARG A C 1
ATOM 634 O O . ARG A 1 83 ? 9.282 0.396 -7.154 1.00 90.81 83 ARG A O 1
ATOM 641 N N . PRO A 1 84 ? 8.797 2.050 -8.626 1.00 93.12 84 PRO A N 1
ATOM 642 C CA . PRO A 1 84 ? 8.252 2.921 -7.604 1.00 93.12 84 PRO A CA 1
ATOM 643 C C . PRO A 1 84 ? 7.046 2.239 -6.957 1.00 93.12 84 PRO A C 1
ATOM 645 O O . PRO A 1 84 ? 6.263 1.548 -7.618 1.00 93.12 84 PRO A O 1
ATOM 648 N N . LEU A 1 85 ? 6.941 2.371 -5.647 1.00 94.19 85 LEU A N 1
ATOM 649 C CA . LEU A 1 85 ? 5.824 1.881 -4.865 1.00 94.19 85 LEU A CA 1
ATOM 650 C C . LEU A 1 85 ? 5.023 3.089 -4.387 1.00 94.19 85 LEU A C 1
ATOM 652 O O . LEU A 1 85 ? 5.573 3.986 -3.755 1.00 94.19 85 LEU A O 1
ATOM 656 N N . GLU A 1 86 ? 3.722 3.079 -4.641 1.00 95.75 86 GLU A N 1
ATOM 657 C CA . GLU A 1 86 ? 2.779 4.002 -4.026 1.00 95.75 86 GLU A CA 1
ATOM 658 C C . GLU A 1 86 ? 1.934 3.229 -3.007 1.00 95.75 86 GLU A C 1
ATOM 660 O O . GLU A 1 86 ? 1.302 2.219 -3.327 1.00 95.75 86 GLU A O 1
ATOM 665 N N . VAL A 1 87 ? 1.921 3.690 -1.751 1.00 97.19 87 VAL A N 1
ATOM 66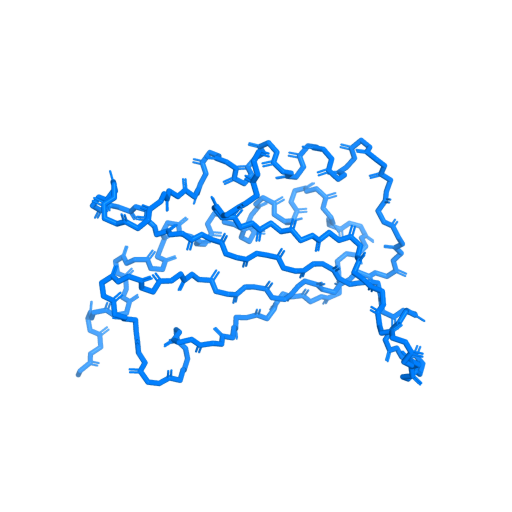6 C CA . VAL A 1 87 ? 1.076 3.099 -0.702 1.00 97.19 87 VAL A CA 1
ATOM 667 C C . VAL A 1 87 ? 0.251 4.174 -0.019 1.00 97.19 87 VAL A C 1
ATOM 669 O O . VAL A 1 87 ? 0.786 5.059 0.648 1.00 97.19 87 VAL A O 1
ATOM 672 N N . THR A 1 88 ? -1.067 4.039 -0.094 1.00 97.75 88 THR A N 1
ATOM 673 C CA . THR A 1 88 ? -2.012 4.834 0.692 1.00 97.75 88 THR A CA 1
ATOM 674 C C . THR A 1 88 ? -2.611 3.965 1.787 1.00 97.75 88 THR A C 1
ATOM 676 O O . THR A 1 88 ? -3.198 2.923 1.504 1.00 97.75 88 THR A O 1
ATOM 679 N N . VAL A 1 89 ? -2.520 4.400 3.045 1.00 98.00 89 VAL A N 1
ATOM 680 C CA . VAL A 1 89 ? -3.193 3.745 4.176 1.00 98.00 89 VAL A CA 1
ATOM 681 C C . VAL A 1 89 ? -4.364 4.602 4.640 1.00 98.00 89 VAL A C 1
ATOM 683 O O . VAL A 1 89 ? -4.206 5.800 4.876 1.00 98.00 89 VAL A O 1
ATOM 686 N N . VAL A 1 90 ? -5.530 3.985 4.820 1.00 97.75 90 VAL A N 1
ATOM 687 C CA . VAL A 1 90 ? -6.733 4.612 5.388 1.00 97.75 90 VAL A CA 1
ATOM 688 C C . VAL A 1 90 ? -7.278 3.778 6.543 1.00 97.75 90 VAL A C 1
ATOM 690 O O . VAL A 1 90 ? -7.268 2.546 6.490 1.00 97.75 90 VAL A O 1
ATOM 693 N N . ALA A 1 91 ? -7.788 4.437 7.582 1.00 96.88 91 ALA A N 1
ATOM 694 C CA . ALA A 1 91 ? -8.570 3.759 8.608 1.00 96.88 91 ALA A CA 1
ATOM 695 C C . ALA A 1 91 ? -10.027 3.626 8.142 1.00 96.88 91 ALA A C 1
ATOM 697 O O . ALA A 1 91 ? -10.606 4.571 7.610 1.00 96.88 91 ALA A O 1
ATOM 698 N N . CYS A 1 92 ? -10.623 2.447 8.324 1.00 95.81 92 CYS A N 1
ATOM 699 C CA . CYS A 1 92 ? -11.961 2.115 7.834 1.00 95.81 92 CYS A CA 1
ATOM 700 C C . CYS A 1 92 ? -13.018 3.113 8.332 1.00 95.81 92 CYS A C 1
ATOM 702 O O . CYS A 1 92 ? -13.850 3.582 7.560 1.00 95.81 92 CYS A O 1
ATOM 704 N N . ASN A 1 93 ? -12.931 3.512 9.601 1.00 93.06 93 ASN A N 1
ATOM 705 C CA . ASN A 1 93 ? -13.834 4.483 10.221 1.00 93.06 93 ASN A CA 1
ATOM 706 C C . ASN A 1 93 ? -13.680 5.925 9.693 1.00 93.06 93 ASN A C 1
ATOM 708 O O . ASN A 1 93 ? -14.563 6.746 9.926 1.00 93.06 93 ASN A O 1
ATOM 712 N N . GLU A 1 94 ? -12.591 6.242 8.987 1.00 93.06 94 GLU A N 1
ATOM 713 C CA . GLU A 1 94 ? -12.389 7.539 8.325 1.00 93.06 94 GLU A CA 1
ATOM 714 C C . GLU A 1 94 ? -12.999 7.573 6.913 1.00 93.06 94 GLU A C 1
ATOM 716 O O . GLU A 1 94 ? -13.143 8.647 6.331 1.00 93.06 94 GLU A O 1
ATOM 721 N N . VAL A 1 95 ? -13.366 6.412 6.355 1.00 94.06 95 VAL A N 1
ATOM 722 C CA . VAL A 1 95 ? -13.946 6.285 5.004 1.00 94.06 95 VAL A CA 1
ATOM 723 C C . VAL A 1 95 ? -15.354 5.681 4.996 1.00 94.06 95 VAL A C 1
ATOM 725 O O . VAL A 1 95 ? -16.087 5.873 4.026 1.00 94.06 95 VAL A O 1
ATOM 728 N N . VAL A 1 96 ? -15.767 4.996 6.069 1.00 94.44 96 VAL A N 1
ATOM 729 C CA . VAL A 1 96 ? -17.098 4.395 6.229 1.00 94.44 96 VAL A CA 1
ATOM 730 C C . VAL A 1 96 ? -17.722 4.821 7.572 1.00 94.44 96 VAL A C 1
ATOM 732 O O . VAL A 1 96 ? -17.221 4.423 8.625 1.00 94.44 96 VAL A O 1
ATOM 735 N N . PRO A 1 97 ? -18.847 5.572 7.570 1.00 95.06 97 PRO A N 1
ATOM 736 C CA . PRO A 1 97 ? -19.498 6.174 6.405 1.00 95.06 97 PRO A CA 1
ATOM 737 C C . PRO A 1 97 ? -18.651 7.302 5.800 1.00 95.06 97 PRO A C 1
ATOM 739 O O . PRO A 1 97 ? -17.896 7.972 6.504 1.00 95.06 97 PRO A O 1
ATOM 742 N N . TRP A 1 98 ? -18.817 7.537 4.499 1.00 94.75 98 TRP A N 1
ATOM 743 C CA . TRP A 1 98 ? -18.031 8.528 3.768 1.00 94.75 98 TRP A CA 1
ATOM 744 C C . TRP A 1 98 ? -18.216 9.948 4.313 1.00 94.75 98 TRP A C 1
ATOM 746 O O . TRP A 1 98 ? -19.343 10.412 4.511 1.00 94.75 98 TRP A O 1
ATOM 756 N N . ARG A 1 99 ? -17.099 10.657 4.506 1.00 91.19 99 ARG A N 1
ATOM 757 C CA . ARG A 1 99 ? -17.055 12.080 4.858 1.00 91.19 99 ARG A CA 1
ATOM 758 C C . ARG A 1 99 ? -15.930 12.755 4.090 1.00 91.19 99 ARG A C 1
ATOM 760 O O . ARG A 1 99 ? -14.822 12.234 4.020 1.00 91.19 99 ARG A O 1
ATOM 767 N N . TYR A 1 100 ? -16.219 13.919 3.517 1.00 92.44 100 TYR A N 1
ATOM 768 C CA . TYR A 1 100 ? -15.233 14.692 2.771 1.00 92.44 100 TYR A CA 1
ATOM 769 C C . TYR A 1 100 ? -14.608 15.794 3.650 1.00 92.44 100 TYR A C 1
ATOM 771 O O . TYR A 1 100 ? -15.362 16.511 4.313 1.00 92.44 100 TYR A O 1
ATOM 779 N N . PRO A 1 101 ? -13.273 15.985 3.613 1.00 91.50 101 PRO A N 1
ATOM 780 C CA . PRO A 1 101 ? -12.281 15.161 2.914 1.00 91.50 101 PRO A CA 1
ATOM 781 C C . PRO A 1 101 ? -11.968 13.862 3.673 1.00 91.50 101 PRO A C 1
ATOM 783 O O . PRO A 1 101 ? -11.930 13.851 4.902 1.00 91.50 101 PRO A O 1
ATOM 786 N N . ALA A 1 102 ? -11.684 12.783 2.937 1.00 90.44 102 ALA A N 1
ATOM 787 C CA . ALA A 1 102 ? -11.202 11.550 3.551 1.00 90.44 102 ALA A CA 1
ATOM 788 C C . ALA A 1 102 ? -9.795 11.746 4.125 1.00 90.44 102 ALA A C 1
ATOM 790 O O . ALA A 1 102 ? -8.926 12.367 3.502 1.00 90.44 102 ALA A O 1
ATOM 791 N N . ARG A 1 103 ? -9.562 11.179 5.308 1.00 92.94 103 ARG A N 1
ATOM 792 C CA . ARG A 1 103 ? -8.266 11.226 5.980 1.00 92.94 103 ARG A CA 1
ATOM 793 C C . ARG A 1 103 ? -7.412 10.028 5.571 1.00 92.94 103 ARG A C 1
ATOM 795 O O . ARG A 1 103 ? -7.842 8.881 5.661 1.00 92.94 103 ARG A O 1
ATOM 802 N N . ARG A 1 104 ? -6.175 10.308 5.157 1.00 94.81 104 ARG A N 1
ATOM 803 C CA . ARG A 1 104 ? -5.136 9.289 4.976 1.00 94.81 104 ARG A CA 1
ATOM 804 C C . ARG A 1 104 ? -4.373 9.136 6.279 1.00 94.81 104 ARG A C 1
ATOM 806 O O . ARG A 1 104 ? -3.940 10.127 6.865 1.00 94.81 104 ARG A O 1
ATOM 813 N N . GLU A 1 105 ? -4.177 7.898 6.698 1.00 96.06 105 GLU A N 1
ATOM 814 C CA . GLU A 1 105 ? -3.305 7.586 7.819 1.00 96.06 105 GLU A CA 1
ATOM 815 C C . GLU A 1 105 ? -1.845 7.574 7.387 1.00 96.06 105 GLU A C 1
ATOM 817 O O . GLU A 1 105 ? -1.009 7.964 8.180 1.00 96.06 105 GLU A O 1
ATOM 822 N N . LEU A 1 106 ? -1.518 7.211 6.147 1.00 96.69 106 LEU A N 1
ATOM 823 C CA . LEU A 1 106 ? -0.164 7.299 5.593 1.00 96.69 106 LEU A CA 1
ATOM 824 C C . LEU A 1 106 ? -0.250 7.434 4.068 1.00 96.69 106 LEU A C 1
ATOM 826 O O . LEU A 1 106 ? -1.153 6.872 3.450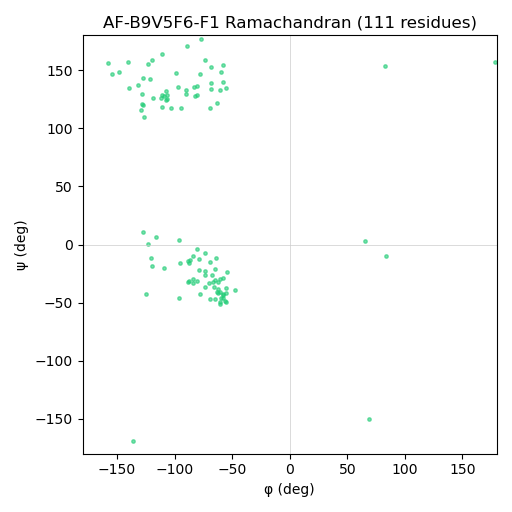 1.00 96.69 106 LEU A O 1
ATOM 830 N N . GLN A 1 107 ? 0.689 8.171 3.476 1.00 96.75 107 GLN A N 1
ATOM 831 C CA . GLN A 1 107 ? 0.960 8.156 2.041 1.00 96.75 107 GLN A CA 1
ATOM 832 C C . GLN A 1 107 ? 2.461 7.928 1.866 1.00 96.75 107 GLN A C 1
ATOM 834 O O . GLN A 1 107 ? 3.258 8.619 2.497 1.00 96.75 107 GLN A O 1
ATOM 839 N N . PHE A 1 108 ? 2.823 6.962 1.032 1.00 96.50 108 PHE A N 1
ATOM 840 C CA . PHE A 1 108 ? 4.187 6.684 0.607 1.00 96.50 108 PHE A CA 1
ATOM 841 C C . PHE A 1 108 ? 4.263 6.781 -0.914 1.00 96.50 108 PHE A C 1
ATOM 843 O O . PHE A 1 108 ? 3.335 6.357 -1.604 1.00 96.50 108 PHE A O 1
ATOM 850 N N . GLY A 1 109 ? 5.376 7.317 -1.400 1.00 94.75 109 GLY A N 1
ATOM 851 C CA . GLY A 1 109 ? 5.727 7.384 -2.807 1.00 94.75 109 GLY A CA 1
ATOM 852 C C . GLY A 1 109 ? 7.055 8.108 -2.991 1.00 94.75 109 GLY A C 1
ATOM 853 O O . GLY A 1 109 ? 7.443 8.910 -2.143 1.00 94.75 109 GLY A O 1
ATOM 854 N N . GLU A 1 110 ? 7.735 7.847 -4.106 1.00 90.06 110 GLU A N 1
ATOM 855 C CA . GLU A 1 110 ? 9.089 8.359 -4.395 1.00 90.06 110 GLU A CA 1
ATOM 856 C C . GLU A 1 110 ? 9.175 9.893 -4.516 1.00 90.06 110 GLU A C 1
ATOM 858 O O . GLU A 1 110 ? 10.263 10.457 -4.554 1.00 90.06 110 GLU A O 1
ATOM 863 N N . TRP A 1 111 ? 8.039 10.592 -4.596 1.00 87.25 111 TRP A N 1
ATOM 864 C CA . TRP A 1 111 ? 7.990 12.059 -4.640 1.00 87.25 111 TRP A CA 1
ATOM 865 C C . TRP A 1 111 ? 8.046 12.718 -3.255 1.00 87.25 111 TRP A C 1
ATOM 867 O O . TRP A 1 111 ? 8.117 13.947 -3.172 1.00 87.25 111 TRP A O 1
ATOM 877 N N . LEU A 1 112 ? 7.926 11.943 -2.173 1.00 76.50 112 LEU A N 1
ATOM 878 C CA . LEU A 1 112 ? 8.023 12.470 -0.816 1.00 76.50 112 LEU A CA 1
ATOM 879 C C . LEU A 1 112 ? 9.508 12.598 -0.431 1.00 76.50 112 LEU A C 1
ATOM 881 O O . LEU A 1 112 ? 10.242 11.626 -0.597 1.00 76.50 112 LEU A O 1
ATOM 885 N N . PRO A 1 113 ? 9.949 13.783 0.036 1.00 55.53 113 PRO A N 1
ATOM 886 C CA . PRO A 1 113 ? 11.350 14.048 0.362 1.00 55.53 113 PRO A CA 1
ATOM 887 C C . PRO A 1 113 ? 11.843 13.289 1.600 1.00 55.53 113 PRO A C 1
ATOM 889 O O . PRO A 1 113 ? 11.009 12.944 2.473 1.00 55.53 113 PRO A O 1
#

Organism: Shigella flexneri (NCBI:txid623)

Radius of gyration: 14.38 Å; Cα contacts (8 Å, |Δi|>4): 180; chains: 1; bounding box: 36×29×39 Å

Solvent-accessible surface area (backbone atoms only — not comparable to full-atom values): 6626 Å² total; per-residue (Å²): 145,76,72,82,67,53,72,56,50,65,58,51,52,50,54,58,53,52,49,43,72,78,34,60,94,38,56,74,49,76,42,82,40,60,42,66,79,52,94,49,73,52,87,74,44,51,47,39,36,45,33,33,22,70,54,80,73,52,70,67,60,52,50,54,50,53,60,56,46,60,76,62,34,31,53,67,80,76,38,99,63,42,43,25,43,33,40,40,31,29,26,45,69,44,52,54,75,76,47,90,78,65,57,70,68,42,79,47,41,81,86,60,132

Mean predicted aligned error: 5.35 Å

Sequence (113 aa):
MSNSIHTGLSRQLQARDVIKRHLASTLKAIHLYGSAIDGGLKPYSDIDLLVTVDARLDEATRRSLMLDFLNISAPPCESSILRPLEVTVVACNEVVPWRYPARRELQFGEWLP